Protein AF-A0A924E407-F1 (afdb_monomer_lite)

Secondary structure (DSSP, 8-state):
---TTEEE--GGGHHHHHHHHHHHHHHHHHHHHH--SGGGHHHHHHHHHHHHHHHHHHHHHHHHSEEE-SHHHHHHHHT-

Radius of gyration: 14.19 Å; chains: 1; bounding box: 30×25×36 Å

Sequence (80 aa):
MADGSWKSVNPEDWQGRLTKGYRFYRSAEKLALGSTTDDDAQGIMSSALLAVVAFADALTIKMGGIQNSQDHREIVKTIK

Structure (mmCIF, N/CA/C/O backbone):
data_AF-A0A924E407-F1
#
_entry.id   AF-A0A924E407-F1
#
loop_
_atom_site.group_PDB
_atom_site.id
_atom_site.type_symbol
_atom_site.label_atom_id
_atom_site.label_alt_id
_atom_site.label_comp_id
_atom_site.label_asym_id
_atom_site.label_entity_id
_atom_site.label_seq_id
_atom_site.pdbx_PDB_ins_code
_atom_site.Cartn_x
_atom_site.Cartn_y
_atom_site.Cartn_z
_atom_site.occupancy
_atom_site.B_iso_or_equiv
_atom_site.auth_seq_id
_atom_site.auth_comp_id
_atom_site.auth_asym_id
_atom_site.auth_atom_id
_atom_site.pdbx_PDB_model_num
ATOM 1 N N . MET A 1 1 ? -16.337 -17.651 13.732 1.00 34.22 1 MET A N 1
ATOM 2 C CA . MET A 1 1 ? -14.910 -17.955 13.960 1.00 34.22 1 MET A CA 1
ATOM 3 C C . MET A 1 1 ? -14.142 -16.944 13.136 1.00 34.22 1 MET A C 1
ATOM 5 O O . MET A 1 1 ? -14.396 -16.891 11.943 1.00 34.22 1 MET A O 1
ATOM 9 N N . ALA A 1 2 ? -13.350 -16.077 13.768 1.00 37.38 2 ALA A N 1
ATOM 10 C CA . ALA A 1 2 ? -12.454 -15.184 13.042 1.00 37.38 2 ALA A CA 1
ATOM 11 C C . ALA A 1 2 ? -11.359 -16.064 12.429 1.00 37.38 2 ALA A C 1
ATOM 13 O O . ALA A 1 2 ? -10.548 -16.644 13.150 1.00 37.38 2 ALA A O 1
ATOM 14 N N . ASP A 1 3 ? -11.418 -16.255 11.119 1.00 47.34 3 ASP A N 1
ATOM 15 C CA . ASP A 1 3 ? -10.288 -16.712 10.330 1.00 47.34 3 ASP A CA 1
ATOM 16 C C . ASP A 1 3 ? -9.123 -15.750 10.608 1.00 47.34 3 ASP A C 1
ATOM 18 O O . ASP A 1 3 ? -9.247 -14.540 10.455 1.00 47.34 3 ASP A O 1
ATOM 22 N N . GLY A 1 4 ? -8.003 -16.259 11.128 1.00 51.59 4 GLY A N 1
ATOM 23 C CA . GLY A 1 4 ? -6.911 -15.453 11.703 1.00 51.59 4 GLY A CA 1
ATOM 24 C C . GLY A 1 4 ? -6.175 -14.500 10.743 1.00 51.59 4 GLY A C 1
ATOM 25 O O . GLY A 1 4 ? -5.105 -13.999 11.087 1.00 51.59 4 GLY A O 1
ATOM 26 N N . SER A 1 5 ? -6.714 -14.255 9.551 1.00 69.19 5 SER A N 1
ATOM 27 C CA . SER A 1 5 ? -6.248 -13.300 8.548 1.00 69.19 5 SER A CA 1
ATOM 28 C C . SER A 1 5 ? -6.666 -11.863 8.883 1.00 69.19 5 SER A C 1
ATOM 30 O O . SER A 1 5 ? -5.871 -10.940 8.674 1.00 69.19 5 SER A O 1
ATOM 32 N N . TRP A 1 6 ? -7.849 -11.653 9.470 1.00 74.62 6 TRP A N 1
ATOM 33 C CA . TRP A 1 6 ? -8.399 -10.324 9.756 1.00 74.62 6 TRP A CA 1
ATOM 34 C C . TRP A 1 6 ? -8.152 -9.890 11.200 1.00 74.62 6 TRP A C 1
ATOM 36 O O . TRP A 1 6 ? -8.529 -10.570 12.153 1.00 74.62 6 TRP A O 1
ATOM 46 N N . LYS A 1 7 ? -7.548 -8.712 11.372 1.00 84.94 7 LYS A N 1
ATOM 47 C CA . LYS A 1 7 ? -7.365 -8.080 12.684 1.00 84.94 7 LYS A CA 1
ATOM 48 C C . LYS A 1 7 ? -8.215 -6.820 12.807 1.00 84.94 7 LYS A C 1
ATOM 50 O O . LYS A 1 7 ? -8.313 -6.047 11.855 1.00 84.94 7 LYS A O 1
ATOM 55 N N . SER A 1 8 ? -8.767 -6.594 13.996 1.00 88.00 8 SER A N 1
ATOM 56 C CA . SER A 1 8 ? -9.396 -5.318 14.346 1.00 88.00 8 SER A CA 1
ATOM 57 C C . SER A 1 8 ? -8.330 -4.230 14.517 1.00 88.00 8 SER A C 1
ATOM 59 O O . SER A 1 8 ? -7.255 -4.489 15.068 1.00 88.00 8 SER A O 1
ATOM 61 N N . VAL A 1 9 ? -8.603 -3.032 14.009 1.00 89.88 9 VAL A N 1
ATOM 62 C CA . VAL A 1 9 ? -7.743 -1.842 14.091 1.00 89.88 9 VAL A CA 1
ATOM 63 C C . VAL A 1 9 ? -8.599 -0.584 14.257 1.00 89.88 9 VAL A C 1
ATOM 65 O O . VAL A 1 9 ? -9.809 -0.622 14.040 1.00 89.88 9 VAL A O 1
ATOM 68 N N . ASN A 1 10 ? -7.982 0.545 14.621 1.00 90.88 10 ASN A N 1
ATOM 69 C CA . ASN A 1 10 ? -8.701 1.814 14.706 1.00 90.88 10 ASN A CA 1
ATOM 70 C C . ASN A 1 10 ? -9.186 2.228 13.298 1.00 90.88 10 ASN A C 1
ATOM 72 O O . ASN A 1 10 ? -8.352 2.357 12.396 1.00 90.88 10 ASN A O 1
ATOM 76 N N . PRO A 1 11 ? -10.498 2.466 13.087 1.00 88.94 11 PRO A N 1
ATOM 77 C CA . PRO A 1 11 ? -11.017 2.951 11.813 1.00 88.94 11 PRO A CA 1
ATOM 78 C C . PRO A 1 11 ? -10.343 4.230 11.316 1.00 88.94 11 PRO A C 1
ATOM 80 O O . PRO A 1 11 ? -10.301 4.430 10.110 1.00 88.94 11 PRO A O 1
ATOM 83 N N . GLU A 1 12 ? -9.787 5.068 12.197 1.00 92.69 12 GLU A N 1
ATOM 84 C CA . GLU A 1 12 ? -9.079 6.308 11.843 1.00 92.69 12 GLU A CA 1
ATOM 85 C C . GLU A 1 12 ? -7.738 6.067 11.121 1.00 92.69 12 GLU A C 1
ATOM 87 O O . GLU A 1 12 ? -7.275 6.929 10.370 1.00 92.69 12 GLU A O 1
ATOM 92 N N . ASP A 1 13 ? -7.155 4.869 11.234 1.00 90.25 13 ASP A N 1
ATOM 93 C CA . ASP A 1 13 ? -5.857 4.530 10.632 1.00 90.25 13 ASP A CA 1
ATOM 94 C C . ASP A 1 13 ? -5.914 4.366 9.098 1.00 90.25 13 ASP A C 1
ATOM 96 O O . ASP A 1 13 ? -4.879 4.230 8.426 1.00 90.25 13 ASP A O 1
ATOM 100 N N . TRP A 1 14 ? -7.115 4.389 8.507 1.00 92.00 14 TRP A N 1
ATOM 101 C CA . TRP A 1 14 ? -7.339 4.155 7.077 1.00 92.00 14 TRP A CA 1
ATOM 102 C C . TRP A 1 14 ? -6.544 5.108 6.172 1.00 92.00 14 TRP A C 1
ATOM 104 O O . TRP A 1 14 ? -6.060 4.710 5.110 1.00 92.00 14 TRP A O 1
ATOM 114 N N . GLN A 1 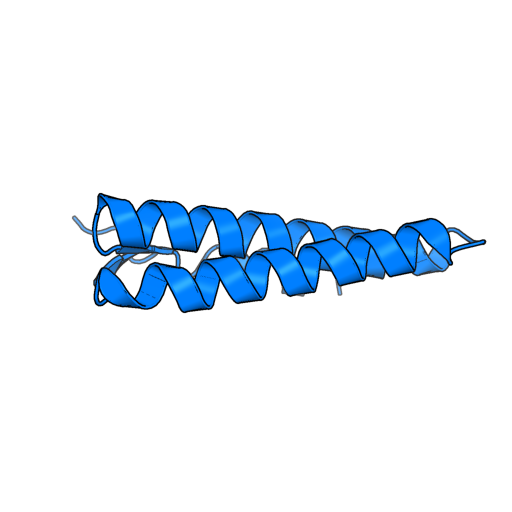15 ? -6.346 6.357 6.600 1.00 96.19 15 GLN A N 1
ATOM 115 C CA . GLN A 1 15 ? -5.626 7.378 5.829 1.00 96.19 15 GLN A CA 1
ATOM 116 C C . GLN A 1 15 ? -4.140 7.037 5.666 1.00 96.19 15 GLN A C 1
ATOM 118 O O . GLN A 1 15 ? -3.545 7.278 4.609 1.00 96.19 15 GLN A O 1
ATOM 123 N N . GLY A 1 16 ? -3.538 6.423 6.690 1.00 92.94 16 GLY A N 1
ATOM 124 C CA . GLY A 1 16 ? -2.155 5.956 6.635 1.00 92.94 16 GLY A CA 1
ATOM 125 C C . GLY A 1 16 ? -1.974 4.852 5.592 1.00 92.94 16 GLY A C 1
ATOM 126 O O . GLY A 1 16 ? -0.978 4.835 4.863 1.00 92.94 16 GLY A O 1
ATOM 127 N N . ARG A 1 17 ? -2.964 3.960 5.465 1.00 92.06 17 ARG A N 1
ATOM 128 C CA . ARG A 1 17 ? -2.995 2.915 4.430 1.00 92.06 17 ARG A CA 1
ATOM 129 C C . ARG A 1 17 ? -3.226 3.490 3.040 1.00 92.06 17 ARG A C 1
ATOM 131 O O . ARG A 1 17 ? -2.461 3.165 2.135 1.00 92.06 17 ARG A O 1
ATOM 138 N N . LEU A 1 18 ? -4.162 4.427 2.899 1.00 94.62 18 LEU A N 1
ATOM 139 C CA . LEU A 1 18 ? -4.407 5.124 1.636 1.00 94.62 18 LEU A CA 1
ATOM 140 C C . LEU A 1 18 ? -3.135 5.819 1.122 1.00 94.62 18 LEU A C 1
ATOM 142 O O . LEU A 1 18 ? -2.756 5.670 -0.039 1.00 94.62 18 LEU A O 1
ATOM 146 N N . THR A 1 19 ? -2.430 6.526 2.008 1.00 96.62 19 THR A N 1
ATOM 147 C CA . THR A 1 19 ? -1.172 7.212 1.676 1.00 96.62 19 THR A CA 1
ATOM 148 C C . THR A 1 19 ? -0.090 6.230 1.223 1.00 96.62 19 THR A C 1
ATOM 150 O O . THR A 1 19 ? 0.626 6.499 0.257 1.00 96.62 19 THR A O 1
ATOM 153 N N . LYS A 1 20 ? 0.034 5.072 1.887 1.00 92.75 20 LYS A N 1
ATOM 154 C CA . LYS A 1 20 ? 0.958 4.007 1.464 1.00 92.75 20 LYS A CA 1
ATOM 155 C C . LYS A 1 20 ? 0.585 3.442 0.093 1.00 92.75 20 LYS A C 1
ATOM 157 O O . LYS A 1 20 ? 1.480 3.282 -0.731 1.00 92.75 20 LYS A O 1
ATOM 162 N N . GLY A 1 21 ? -0.704 3.216 -0.171 1.00 94.12 21 GLY A N 1
ATOM 163 C CA . GLY A 1 21 ? -1.194 2.759 -1.475 1.00 94.12 21 GLY A CA 1
ATOM 164 C C . GLY A 1 21 ? -0.764 3.682 -2.608 1.00 94.12 21 GLY A C 1
ATOM 165 O O . GLY A 1 21 ? -0.143 3.229 -3.566 1.00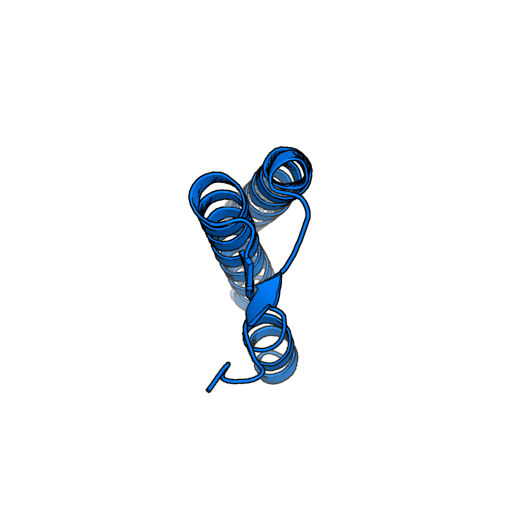 94.12 21 GLY A O 1
ATOM 166 N N . TYR A 1 22 ? -0.951 4.996 -2.448 1.00 97.44 22 TYR A N 1
ATOM 167 C CA . TYR A 1 22 ? -0.485 5.969 -3.440 1.00 97.44 22 TYR A CA 1
ATOM 168 C C . TYR A 1 22 ? 1.034 5.970 -3.635 1.00 97.44 22 TYR A C 1
ATOM 170 O O . TYR A 1 22 ? 1.502 6.149 -4.758 1.00 97.44 22 TYR A O 1
ATOM 178 N N . ARG A 1 23 ? 1.822 5.771 -2.571 1.00 95.62 23 ARG A N 1
ATOM 179 C CA . ARG A 1 23 ? 3.288 5.685 -2.692 1.00 95.62 23 ARG A CA 1
ATOM 180 C C . ARG A 1 23 ? 3.714 4.474 -3.517 1.00 95.62 23 ARG A C 1
ATOM 182 O O . ARG A 1 23 ? 4.552 4.623 -4.401 1.00 95.62 23 ARG A O 1
ATOM 189 N N . PHE A 1 24 ? 3.129 3.307 -3.259 1.00 94.38 24 PHE A N 1
ATOM 190 C CA . PHE A 1 24 ? 3.419 2.099 -4.031 1.00 94.38 24 PHE A CA 1
ATOM 191 C C . PHE A 1 24 ? 2.951 2.221 -5.481 1.00 94.38 24 PHE A C 1
ATOM 193 O O . PHE A 1 24 ? 3.704 1.871 -6.384 1.00 94.38 24 PHE A O 1
ATOM 200 N N . TYR A 1 25 ? 1.772 2.806 -5.708 1.00 95.44 25 TYR A N 1
ATOM 201 C CA . TYR A 1 25 ? 1.263 3.075 -7.051 1.00 95.44 25 TYR A CA 1
ATOM 202 C C . TYR A 1 25 ? 2.226 3.962 -7.851 1.00 95.44 25 TYR A C 1
ATOM 204 O O . TYR A 1 25 ? 2.645 3.586 -8.940 1.00 95.44 25 TYR A O 1
ATOM 212 N N . ARG A 1 26 ? 2.670 5.088 -7.275 1.00 96.00 26 ARG A N 1
ATOM 213 C CA . ARG A 1 26 ? 3.654 5.975 -7.920 1.00 96.00 26 ARG A CA 1
ATOM 214 C C . ARG A 1 26 ? 5.004 5.296 -8.150 1.00 96.00 26 ARG A C 1
ATOM 216 O O . ARG A 1 26 ? 5.686 5.607 -9.119 1.00 96.00 26 ARG A O 1
ATOM 223 N N . SER A 1 27 ? 5.408 4.386 -7.263 1.00 91.69 27 SER A N 1
ATOM 224 C CA . SER A 1 27 ? 6.620 3.581 -7.449 1.00 91.69 27 SER A CA 1
ATOM 225 C C . SER A 1 27 ? 6.480 2.640 -8.645 1.00 91.69 27 SER A C 1
ATOM 227 O O . SER A 1 27 ? 7.373 2.595 -9.484 1.00 91.69 27 SER A O 1
ATOM 229 N N . ALA A 1 28 ? 5.346 1.939 -8.756 1.00 91.25 28 ALA A N 1
ATOM 230 C CA . ALA A 1 28 ? 5.050 1.064 -9.887 1.00 91.25 28 ALA A CA 1
ATOM 231 C C . ALA A 1 28 ? 5.002 1.848 -11.205 1.00 91.25 28 ALA A C 1
ATOM 233 O O . ALA A 1 28 ? 5.631 1.444 -12.174 1.00 91.25 28 ALA A O 1
ATOM 234 N N . GLU A 1 29 ? 4.324 2.998 -11.216 1.00 93.81 29 GLU A N 1
ATOM 235 C CA . GLU A 1 29 ? 4.248 3.901 -12.369 1.00 93.81 29 GLU A CA 1
ATOM 236 C C . GLU A 1 29 ? 5.638 4.388 -12.796 1.00 93.81 29 GLU A C 1
ATOM 238 O O . GLU A 1 29 ? 5.996 4.295 -13.967 1.00 93.81 29 GLU A O 1
ATOM 243 N N . LYS A 1 30 ? 6.466 4.839 -11.845 1.00 91.50 30 LYS A N 1
ATOM 244 C CA . LYS A 1 30 ? 7.834 5.285 -12.134 1.00 91.50 30 LYS A CA 1
ATOM 245 C C . LYS A 1 30 ? 8.695 4.163 -12.720 1.00 91.50 30 LYS A C 1
ATOM 247 O O . LYS A 1 30 ? 9.453 4.423 -13.649 1.00 91.50 30 LYS A O 1
ATOM 252 N N . LEU A 1 31 ? 8.598 2.950 -12.174 1.00 88.44 31 LEU A N 1
ATOM 253 C CA . LEU A 1 31 ? 9.330 1.790 -12.687 1.00 88.44 31 LEU A CA 1
ATOM 254 C C . LEU A 1 31 ? 8.837 1.405 -14.084 1.00 88.44 31 LEU A C 1
ATOM 256 O O . LEU A 1 31 ? 9.652 1.203 -14.970 1.00 88.44 31 LEU A O 1
ATOM 260 N N . ALA A 1 32 ? 7.524 1.391 -14.313 1.00 88.38 32 ALA A N 1
ATOM 261 C CA . ALA A 1 32 ? 6.948 1.051 -15.611 1.00 88.38 32 ALA A CA 1
ATOM 262 C C . ALA A 1 32 ? 7.325 2.056 -16.709 1.00 88.38 32 ALA A C 1
ATOM 264 O O . ALA A 1 32 ? 7.575 1.659 -17.840 1.00 88.38 32 ALA A O 1
ATOM 265 N N . LEU A 1 33 ? 7.395 3.348 -16.378 1.00 87.94 33 LEU A N 1
ATOM 266 C CA . LEU A 1 33 ? 7.801 4.396 -17.321 1.00 87.94 33 LEU A CA 1
ATOM 267 C C . LEU A 1 33 ? 9.318 4.455 -17.549 1.00 87.94 33 LEU A C 1
ATOM 269 O O . LEU A 1 33 ? 9.758 4.948 -18.584 1.00 87.94 33 LEU A O 1
ATOM 273 N N . GLY A 1 34 ? 10.111 4.025 -16.565 1.00 82.06 34 GLY A N 1
ATOM 274 C CA . GLY A 1 34 ? 11.574 4.029 -16.629 1.00 82.06 34 GLY A CA 1
ATOM 275 C C . GLY A 1 34 ? 12.184 2.726 -17.141 1.00 82.06 34 GLY A C 1
ATOM 276 O O . GLY A 1 34 ? 13.369 2.714 -17.467 1.00 82.06 34 GLY A O 1
ATOM 277 N N . SER A 1 35 ? 11.400 1.651 -17.193 1.00 76.00 35 SER A N 1
ATOM 278 C CA . SER A 1 35 ? 11.876 0.336 -17.593 1.00 76.00 35 SER A CA 1
ATOM 279 C C . SER A 1 35 ? 12.067 0.241 -19.102 1.00 76.00 35 SER A C 1
ATOM 281 O O . SER A 1 35 ? 11.198 0.623 -19.888 1.00 76.00 35 SER A O 1
ATOM 283 N N . THR A 1 36 ? 13.219 -0.289 -19.502 1.00 64.12 36 THR A N 1
ATOM 284 C CA . THR A 1 36 ? 13.559 -0.589 -20.899 1.00 64.12 36 THR A CA 1
ATOM 285 C C . THR A 1 36 ? 13.781 -2.082 -21.142 1.00 64.12 36 THR A C 1
ATOM 287 O O . THR A 1 36 ? 14.032 -2.474 -22.283 1.00 64.12 36 THR A O 1
ATOM 290 N N . THR A 1 37 ? 13.685 -2.917 -20.101 1.00 60.44 37 THR A N 1
ATOM 291 C CA . THR A 1 37 ? 13.973 -4.357 -20.142 1.00 60.44 37 THR A CA 1
ATOM 292 C C . THR A 1 37 ? 13.044 -5.155 -19.222 1.00 60.44 37 THR A C 1
ATOM 294 O O . THR A 1 37 ? 12.568 -4.658 -18.203 1.00 60.44 37 THR A O 1
ATOM 297 N N . ASP A 1 38 ? 12.827 -6.432 -19.557 1.00 65.12 38 ASP A N 1
ATOM 298 C CA . ASP A 1 38 ? 11.972 -7.360 -18.796 1.00 65.12 38 ASP A CA 1
ATOM 299 C C . ASP A 1 38 ? 12.419 -7.561 -17.330 1.00 65.12 38 ASP A C 1
ATOM 301 O O . ASP A 1 38 ? 11.610 -7.945 -16.483 1.00 65.12 38 ASP A O 1
ATOM 305 N N . ASP A 1 39 ? 13.675 -7.243 -17.002 1.00 62.88 39 ASP A N 1
ATOM 306 C CA . ASP A 1 39 ? 14.249 -7.387 -15.656 1.00 62.88 39 ASP A CA 1
ATOM 307 C C . ASP A 1 39 ? 13.572 -6.493 -14.594 1.00 62.88 39 ASP A C 1
ATOM 309 O O . ASP A 1 39 ? 13.589 -6.824 -13.407 1.00 62.88 39 ASP A O 1
ATOM 313 N N . ASP A 1 40 ? 12.898 -5.403 -14.983 1.00 74.25 40 ASP A N 1
ATOM 314 C CA . ASP A 1 40 ? 12.170 -4.550 -14.027 1.00 74.25 40 ASP A CA 1
ATOM 315 C C . ASP A 1 40 ? 10.735 -5.028 -13.751 1.00 74.25 40 ASP A C 1
ATOM 317 O O . ASP A 1 40 ? 10.071 -4.515 -12.837 1.00 74.25 40 ASP A O 1
ATOM 321 N N . ALA A 1 41 ? 10.233 -6.015 -14.506 1.00 81.12 41 ALA A N 1
ATOM 322 C CA . ALA A 1 41 ? 8.852 -6.489 -14.402 1.00 81.12 41 ALA A CA 1
ATOM 323 C C . ALA A 1 41 ? 8.512 -6.949 -12.975 1.00 81.12 41 ALA A C 1
ATOM 325 O O . ALA A 1 41 ? 7.428 -6.663 -12.461 1.00 81.12 41 ALA A O 1
ATOM 326 N N . GLN A 1 42 ? 9.466 -7.583 -12.286 1.00 83.12 42 GLN A N 1
ATOM 327 C CA . GLN A 1 42 ? 9.313 -8.015 -10.896 1.00 83.12 42 GLN A CA 1
ATOM 328 C C . GLN A 1 42 ? 9.084 -6.830 -9.941 1.00 83.12 42 GLN A C 1
ATOM 330 O O . GLN A 1 42 ? 8.216 -6.891 -9.063 1.00 83.12 42 GLN A O 1
ATOM 335 N N . GLY A 1 43 ? 9.829 -5.733 -10.114 1.00 84.56 43 GLY A N 1
ATOM 336 C CA . GLY A 1 43 ? 9.721 -4.528 -9.288 1.00 84.56 43 GLY A CA 1
ATOM 337 C C . GLY A 1 43 ? 8.424 -3.757 -9.537 1.00 84.56 43 GLY A C 1
ATOM 338 O O . GLY A 1 43 ? 7.784 -3.290 -8.584 1.00 84.56 43 GLY A O 1
ATOM 339 N N . ILE A 1 44 ? 8.004 -3.682 -10.803 1.00 89.00 44 ILE A N 1
ATOM 340 C CA . ILE A 1 44 ? 6.724 -3.092 -11.219 1.00 89.00 44 ILE A CA 1
ATOM 341 C C . ILE A 1 44 ? 5.571 -3.870 -10.584 1.00 89.00 44 ILE A C 1
ATOM 343 O O . ILE A 1 44 ? 4.754 -3.288 -9.866 1.00 89.00 44 ILE A O 1
ATOM 347 N N . MET A 1 45 ? 5.540 -5.192 -10.780 1.00 88.50 45 MET A N 1
ATOM 348 C CA . MET A 1 45 ? 4.476 -6.063 -10.277 1.00 88.50 45 MET A CA 1
ATOM 349 C C . MET A 1 45 ? 4.409 -6.071 -8.751 1.00 88.50 45 MET A C 1
ATOM 351 O O . MET A 1 45 ? 3.325 -5.944 -8.181 1.00 88.50 45 MET A O 1
ATOM 355 N N . SER A 1 46 ? 5.558 -6.139 -8.073 1.00 88.06 46 SER A N 1
ATOM 356 C CA . SER A 1 46 ? 5.613 -6.077 -6.608 1.00 88.06 46 SER A CA 1
ATOM 357 C C . SER A 1 46 ? 5.057 -4.753 -6.079 1.00 88.06 46 SER A C 1
ATOM 359 O O . SER A 1 46 ? 4.259 -4.741 -5.140 1.00 88.06 46 SER A O 1
ATOM 361 N N . SER A 1 47 ? 5.431 -3.631 -6.701 1.00 90.06 47 SER A N 1
ATOM 362 C CA . SER A 1 47 ? 4.936 -2.306 -6.311 1.00 90.06 47 SER A CA 1
ATOM 363 C C . SER A 1 47 ? 3.435 -2.159 -6.588 1.00 90.06 47 SER A C 1
ATOM 365 O O . SER A 1 47 ? 2.705 -1.628 -5.751 1.00 90.06 47 SER A O 1
ATOM 367 N N . ALA A 1 48 ? 2.946 -2.676 -7.718 1.00 91.44 48 ALA A N 1
ATOM 368 C CA . ALA A 1 48 ? 1.527 -2.655 -8.063 1.00 91.44 48 ALA A CA 1
ATOM 369 C C . ALA A 1 48 ? 0.686 -3.484 -7.077 1.00 91.44 48 ALA A C 1
ATOM 371 O O . ALA A 1 48 ? -0.327 -3.001 -6.566 1.00 91.44 48 ALA A O 1
ATOM 372 N N . LEU A 1 49 ? 1.136 -4.695 -6.736 1.00 90.19 49 LEU A N 1
ATOM 373 C CA . LEU A 1 49 ? 0.475 -5.554 -5.751 1.00 90.19 49 LEU A CA 1
ATOM 374 C C . LEU A 1 49 ? 0.417 -4.882 -4.375 1.00 90.19 49 LEU A C 1
ATOM 376 O O . LEU A 1 49 ? -0.652 -4.809 -3.771 1.00 90.19 49 LEU A O 1
ATOM 380 N N . LEU A 1 50 ? 1.529 -4.313 -3.900 1.00 89.44 50 LEU A N 1
ATOM 381 C CA . LEU A 1 50 ? 1.562 -3.583 -2.628 1.00 89.44 50 LEU A CA 1
ATOM 382 C C . LEU A 1 50 ? 0.612 -2.376 -2.609 1.00 89.44 50 LEU A C 1
ATOM 384 O O . LEU A 1 50 ? 0.027 -2.074 -1.564 1.00 89.44 50 LEU A O 1
ATOM 388 N N . ALA A 1 51 ? 0.425 -1.702 -3.747 1.00 93.12 51 ALA A N 1
ATOM 389 C CA . ALA A 1 51 ? -0.539 -0.614 -3.872 1.00 93.12 51 ALA A CA 1
ATOM 390 C C . ALA A 1 51 ? -1.979 -1.110 -3.690 1.00 93.12 51 ALA A C 1
ATOM 392 O O . ALA A 1 51 ? -2.702 -0.575 -2.848 1.00 93.12 51 ALA A O 1
ATOM 393 N N . VAL A 1 52 ? -2.369 -2.162 -4.421 1.00 92.69 52 VAL A N 1
ATOM 394 C CA . VAL A 1 52 ? -3.706 -2.780 -4.334 1.00 92.69 52 VAL A CA 1
ATOM 395 C C . VAL A 1 52 ? -4.012 -3.210 -2.903 1.00 92.69 52 VAL A C 1
ATOM 397 O O . VAL A 1 52 ? -5.067 -2.879 -2.367 1.00 92.69 52 VAL A O 1
ATOM 400 N N . VAL A 1 53 ? -3.056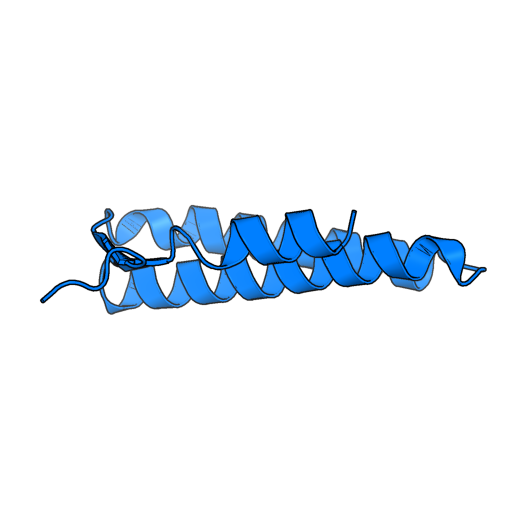 -3.875 -2.258 1.00 90.25 53 VAL A N 1
ATOM 401 C CA . VAL A 1 53 ? -3.154 -4.297 -0.858 1.00 90.25 53 VAL A CA 1
ATOM 402 C C . VAL A 1 53 ? -3.426 -3.120 0.073 1.00 90.25 53 VAL A C 1
ATOM 404 O O . VAL A 1 53 ? -4.350 -3.160 0.882 1.00 90.25 53 VAL A O 1
ATOM 407 N N . ALA A 1 54 ? -2.637 -2.053 -0.036 1.00 91.06 54 ALA A N 1
ATOM 408 C CA . ALA A 1 54 ? -2.779 -0.908 0.850 1.00 91.06 54 ALA A CA 1
ATOM 409 C C . ALA A 1 54 ? -4.096 -0.146 0.617 1.00 91.06 54 ALA A C 1
ATOM 411 O O . ALA A 1 54 ? -4.665 0.382 1.573 1.00 91.06 54 ALA A O 1
ATOM 412 N N . PHE A 1 55 ? -4.608 -0.113 -0.618 1.00 93.44 55 PHE A N 1
ATOM 413 C CA . PHE A 1 55 ? -5.931 0.444 -0.905 1.00 93.44 55 PHE A CA 1
ATOM 414 C C . PHE A 1 55 ? -7.065 -0.428 -0.359 1.00 93.44 55 PHE A C 1
ATOM 416 O O . PHE A 1 55 ? -8.001 0.114 0.230 1.00 93.44 55 PHE A O 1
ATOM 423 N N . ALA A 1 56 ? -6.966 -1.752 -0.496 1.00 91.25 56 ALA A N 1
ATOM 424 C CA . ALA A 1 56 ? -7.930 -2.683 0.082 1.00 91.25 56 ALA A CA 1
ATOM 425 C C . ALA A 1 56 ? -7.979 -2.543 1.612 1.00 91.25 56 ALA A C 1
ATOM 427 O O . ALA A 1 56 ? -9.056 -2.332 2.161 1.00 91.25 56 ALA A O 1
ATOM 428 N N . ASP A 1 57 ? -6.818 -2.528 2.278 1.00 90.25 57 ASP A N 1
ATOM 429 C CA . ASP A 1 57 ? -6.711 -2.262 3.718 1.00 90.25 57 ASP A CA 1
ATOM 430 C C . ASP A 1 57 ? -7.360 -0.923 4.094 1.00 90.25 57 ASP A C 1
ATOM 432 O O . ASP A 1 57 ? -8.106 -0.837 5.063 1.00 90.25 57 ASP A O 1
ATOM 436 N N . ALA A 1 58 ? -7.092 0.149 3.342 1.00 92.62 58 ALA A N 1
ATOM 437 C CA . ALA A 1 58 ? -7.686 1.452 3.628 1.00 92.62 58 ALA A CA 1
ATOM 438 C C . ALA A 1 58 ? -9.221 1.398 3.573 1.00 92.62 58 ALA A C 1
ATOM 440 O O . ALA A 1 58 ? -9.890 1.972 4.433 1.00 92.62 58 ALA A O 1
ATOM 441 N N . LEU A 1 59 ? -9.782 0.689 2.590 1.00 93.12 59 LEU A N 1
ATOM 442 C CA . LEU A 1 59 ? -11.224 0.521 2.453 1.00 93.12 59 LEU A CA 1
ATOM 443 C C . LEU A 1 59 ? -11.808 -0.302 3.607 1.00 93.12 59 LEU A C 1
ATOM 445 O O . LEU A 1 59 ? -12.789 0.119 4.220 1.00 93.12 59 LEU A O 1
ATOM 449 N N . THR A 1 60 ? -11.207 -1.446 3.937 1.00 91.94 60 THR A N 1
ATOM 450 C CA . THR A 1 60 ? -11.731 -2.338 4.981 1.00 91.94 60 THR A CA 1
ATOM 451 C C . THR A 1 60 ? -11.601 -1.732 6.377 1.00 91.94 60 THR A C 1
ATOM 453 O O . THR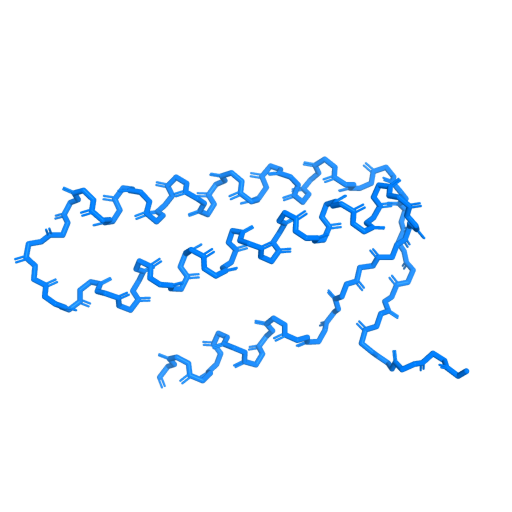 A 1 60 ? -12.503 -1.894 7.199 1.00 91.94 60 THR A O 1
ATOM 456 N N . ILE A 1 61 ? -10.543 -0.957 6.635 1.00 92.62 61 ILE A N 1
ATOM 457 C CA . ILE A 1 61 ? -10.388 -0.211 7.889 1.00 92.62 61 ILE A CA 1
ATOM 458 C C . ILE A 1 61 ? -11.452 0.879 7.985 1.00 92.62 61 ILE A C 1
ATOM 460 O O . ILE A 1 61 ? -12.136 0.972 9.002 1.00 92.62 61 ILE A O 1
ATOM 464 N N . LYS A 1 62 ? -11.636 1.670 6.921 1.00 93.31 62 LYS A N 1
ATOM 465 C CA . LYS A 1 62 ? -12.612 2.766 6.909 1.00 93.31 62 LYS A CA 1
ATOM 466 C C . LYS A 1 62 ? -14.043 2.267 7.120 1.00 93.31 62 LYS A C 1
ATOM 468 O O . LYS A 1 62 ? -14.821 2.927 7.799 1.00 93.31 62 LYS A O 1
ATOM 473 N N . MET A 1 63 ? -14.392 1.135 6.508 1.00 91.62 63 MET A N 1
ATOM 474 C CA . MET A 1 63 ? -15.763 0.616 6.505 1.00 91.62 63 MET A CA 1
ATOM 475 C C . MET A 1 63 ? -16.073 -0.300 7.691 1.00 91.62 63 MET A C 1
ATOM 477 O O . MET A 1 63 ? -17.219 -0.350 8.125 1.00 91.62 63 MET A O 1
ATOM 481 N N . GLY A 1 64 ? -15.084 -1.043 8.191 1.00 87.44 64 GLY A N 1
ATOM 482 C CA . GLY A 1 64 ? -15.312 -2.106 9.172 1.00 87.44 64 GLY A CA 1
ATOM 483 C C . GLY A 1 64 ? -14.316 -2.154 10.322 1.00 87.44 64 GLY A C 1
ATOM 484 O O . GLY A 1 64 ? -14.436 -3.040 11.160 1.00 87.44 64 GLY A O 1
ATOM 485 N N . GLY A 1 65 ? -13.328 -1.253 10.377 1.00 91.06 65 GLY A N 1
ATOM 486 C CA . GLY A 1 65 ? -12.281 -1.296 11.402 1.00 91.06 65 GLY A CA 1
ATOM 487 C C . GLY A 1 65 ? -11.449 -2.578 11.350 1.00 91.06 65 GLY A C 1
ATOM 488 O O . GLY A 1 65 ? -10.939 -3.024 12.373 1.00 91.06 65 GLY A O 1
ATOM 489 N N . ILE A 1 66 ? -11.335 -3.203 10.174 1.00 89.62 66 ILE A N 1
ATOM 490 C CA . ILE A 1 66 ? -10.612 -4.465 9.992 1.00 89.62 66 ILE A CA 1
ATOM 491 C C . ILE A 1 66 ? -9.523 -4.337 8.933 1.00 89.62 66 ILE A C 1
ATOM 493 O O . ILE A 1 66 ? -9.672 -3.641 7.929 1.00 89.62 66 ILE A O 1
ATOM 497 N N . GLN A 1 67 ? -8.419 -5.041 9.151 1.00 88.06 67 GLN A N 1
ATOM 498 C CA . GLN A 1 67 ? -7.284 -5.088 8.238 1.00 88.06 67 GLN A CA 1
ATOM 499 C C . GLN A 1 67 ? -6.868 -6.541 7.998 1.00 88.06 67 GLN A C 1
ATOM 501 O O . GLN A 1 67 ? -6.766 -7.310 8.959 1.00 88.06 67 GLN A O 1
ATOM 506 N N . ASN A 1 68 ? -6.549 -6.902 6.754 1.00 78.50 68 ASN A N 1
ATOM 507 C CA . ASN A 1 68 ? -5.942 -8.196 6.464 1.00 78.50 68 ASN A CA 1
ATOM 508 C C . ASN A 1 68 ? -4.450 -8.152 6.855 1.00 78.50 68 ASN A C 1
ATOM 510 O O . ASN A 1 68 ? -3.715 -7.193 6.596 1.00 78.50 68 ASN A O 1
ATOM 514 N N . SER A 1 69 ? -4.007 -9.152 7.610 1.00 71.00 69 SER A N 1
ATOM 515 C CA . SER A 1 69 ? -2.687 -9.197 8.243 1.00 71.00 69 SER A CA 1
ATOM 516 C C . SER A 1 69 ? -1.772 -10.299 7.706 1.00 71.00 69 SER A C 1
ATOM 518 O O . SER A 1 69 ? -0.562 -10.239 7.968 1.00 71.00 69 SER A O 1
ATOM 520 N N . GLN A 1 70 ? -2.316 -11.251 6.937 1.00 62.84 70 GL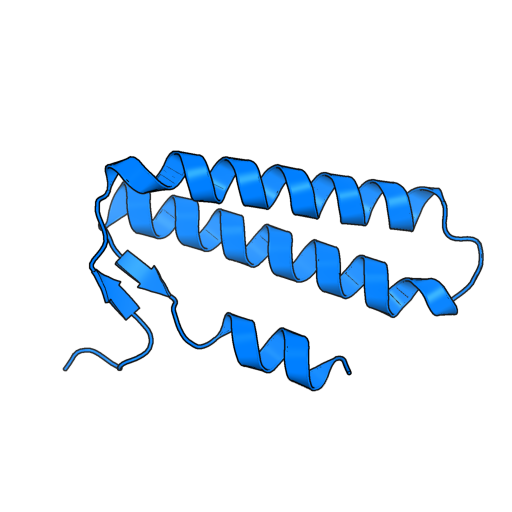N A N 1
ATOM 521 C CA . GLN A 1 70 ? -1.604 -12.452 6.490 1.00 62.84 70 GLN A CA 1
ATOM 522 C C . GLN A 1 70 ? -1.408 -12.535 4.970 1.00 62.84 70 GLN A C 1
ATOM 524 O O . GLN A 1 70 ? -0.283 -12.805 4.549 1.00 62.84 70 GLN A O 1
ATOM 529 N N . ASP A 1 71 ? -2.410 -12.223 4.143 1.00 54.75 71 ASP A N 1
ATOM 530 C CA . ASP A 1 71 ? -2.354 -12.603 2.714 1.00 54.75 71 ASP A CA 1
ATOM 531 C C . ASP A 1 71 ? -1.290 -11.854 1.902 1.00 54.75 71 ASP A C 1
ATOM 533 O O . ASP A 1 71 ? -0.780 -12.335 0.893 1.00 54.75 71 ASP A O 1
ATOM 537 N N . HIS A 1 72 ? -0.881 -10.678 2.363 1.00 60.03 72 HIS A N 1
ATOM 538 C CA . HIS A 1 72 ? 0.029 -9.821 1.605 1.00 60.03 72 HIS A CA 1
ATOM 53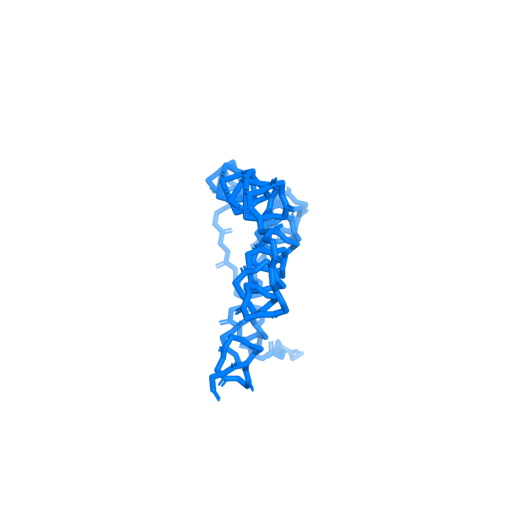9 C C . HIS A 1 72 ? 1.505 -10.187 1.781 1.00 60.03 72 HIS A C 1
ATOM 541 O O . HIS A 1 72 ? 2.326 -9.862 0.924 1.00 60.03 72 HIS A O 1
ATOM 547 N N . ARG A 1 73 ? 1.870 -10.835 2.898 1.00 52.50 73 ARG A N 1
ATOM 548 C CA . ARG A 1 73 ? 3.272 -11.204 3.163 1.00 52.50 73 ARG A CA 1
ATOM 549 C C . ARG A 1 73 ? 3.726 -12.363 2.297 1.00 52.50 73 ARG A C 1
ATOM 551 O O . ARG A 1 73 ? 4.883 -12.371 1.889 1.00 52.50 73 ARG A O 1
ATOM 558 N N . GLU A 1 74 ? 2.843 -13.322 2.046 1.00 53.59 74 GLU A N 1
ATOM 559 C CA . GLU A 1 74 ? 3.193 -14.515 1.280 1.00 53.59 74 GLU A CA 1
ATOM 560 C C . GLU A 1 74 ? 3.331 -14.190 -0.212 1.00 53.59 74 GLU A C 1
ATOM 562 O O . GLU A 1 74 ? 4.330 -14.578 -0.802 1.00 53.59 74 GLU A O 1
ATOM 567 N N . ILE A 1 75 ? 2.468 -13.336 -0.782 1.00 51.88 75 ILE A N 1
ATOM 568 C CA . ILE A 1 75 ? 2.597 -12.874 -2.181 1.00 51.88 75 ILE A CA 1
ATOM 569 C C . ILE A 1 75 ? 3.970 -12.232 -2.443 1.00 51.88 75 ILE A C 1
ATOM 571 O O . ILE A 1 75 ? 4.626 -12.543 -3.433 1.00 51.88 75 ILE A O 1
ATOM 575 N N . VAL A 1 76 ? 4.448 -11.370 -1.539 1.00 52.09 76 VAL A N 1
ATOM 576 C CA . VAL A 1 76 ? 5.763 -10.715 -1.684 1.00 52.09 76 VAL A CA 1
ATOM 577 C C . VAL A 1 76 ? 6.923 -11.709 -1.537 1.00 52.09 76 VAL A C 1
ATOM 579 O O . VAL A 1 76 ? 7.975 -11.511 -2.138 1.00 52.09 76 VAL A O 1
ATOM 582 N N . LYS A 1 77 ? 6.761 -12.779 -0.748 1.00 52.59 77 LYS A N 1
ATOM 583 C CA . LYS A 1 77 ? 7.782 -13.830 -0.610 1.00 52.59 77 LYS A CA 1
ATOM 584 C C . LYS A 1 77 ? 7.830 -14.760 -1.817 1.00 52.59 77 LYS A C 1
ATOM 586 O O . LYS A 1 77 ? 8.919 -15.185 -2.172 1.00 52.59 77 LYS A O 1
ATOM 591 N N . THR A 1 78 ? 6.690 -15.067 -2.434 1.00 49.62 78 THR A N 1
ATOM 592 C CA . THR A 1 78 ? 6.614 -15.938 -3.620 1.00 49.62 78 THR A CA 1
ATOM 593 C C . THR A 1 78 ? 7.253 -15.300 -4.852 1.00 49.62 78 THR A C 1
ATOM 595 O O . THR A 1 78 ? 7.670 -16.008 -5.757 1.00 49.62 78 THR A O 1
ATOM 598 N N . ILE A 1 79 ? 7.343 -13.970 -4.884 1.00 49.69 79 ILE A N 1
ATOM 599 C CA . ILE A 1 79 ? 7.957 -13.231 -5.990 1.00 49.69 79 ILE A CA 1
ATOM 600 C C . ILE A 1 79 ? 9.495 -13.166 -5.851 1.00 49.69 79 ILE A C 1
ATOM 602 O O . ILE A 1 79 ? 10.133 -12.659 -6.761 1.00 49.69 79 ILE A O 1
ATOM 606 N N . LYS A 1 80 ? 10.114 -13.658 -4.763 1.00 40.03 80 LYS A N 1
ATOM 607 C CA . LYS A 1 80 ? 11.583 -13.661 -4.585 1.00 40.03 80 LYS A CA 1
ATOM 608 C C . LYS A 1 80 ? 12.298 -14.809 -5.286 1.00 40.03 80 LYS A C 1
ATOM 610 O O . LYS A 1 80 ? 11.785 -15.944 -5.216 1.00 40.03 80 LYS A O 1
#

pLDDT: mean 80.58, std 16.93, range [34.22, 97.44]

Foldseek 3Di:
DPPVQKDAAALVCLVVLLVQLVVLVVQLVVLVVPDPDPVSVLVNVLSNLSSVQSNVQSVCSNPPRMHGDPPSVVVNVVSD